Protein AF-0000000076553358 (afdb_homodimer)

Sequence (138 aa):
MPQSPHERAAEFHNKAAHAHQAAAASHNKGDHLTAHELSKQAHEHSAKALEHSNEAASHFKAGKDLGHPMPQSPHERAAEFHNKAAHAHQAAAASHNKGDHLTAHELSKQAHEHSAKALEHSNEAASHFKAGKDLGHP

pLDDT: mean 88.7, std 14.05, range [40.38, 98.5]

Nearest PDB structures (foldseek):
  8qhw-assembly1_E  TM=8.633E-01  e=3.970E+00  Synechocystis sp. PCC 6803
  8qhw-assembly1_E  TM=8.673E-01  e=3.970E+00  Synechocystis sp. PCC 6803

Organism: NCBI:txid570835

Radius of gyration: 17.6 Å; Cα contacts (8 Å, |Δi|>4): 199; chains: 2; bounding box: 23×67×35 Å

Foldseek 3Di:
DPQQLVRVLVVLVVVLVVLQVVLVVCVVVVVVVVSVVSVVVSVVSVVVSVVSVVVNVVVVVVVVVVPPD/DPQQLVRVLVVLVVVLVVLQVVLVVCVVVVVVVVSVVSVVVSVVSVVVSVVSVVVNVVVVVVVVVVPPD

Solvent-accessible surface area (backbone atoms only — not comparable to full-atom values): 6308 Å² total; per-residue (Å²): 126,82,68,49,52,36,50,47,18,20,51,34,16,45,52,16,19,50,31,19,45,52,16,20,52,27,25,70,71,64,37,49,67,60,16,41,54,33,32,53,50,18,38,52,34,30,53,51,17,37,52,34,31,51,50,27,42,50,51,50,53,51,44,58,62,64,58,61,125,125,80,68,48,50,38,52,47,18,20,51,31,17,47,52,16,18,50,32,20,46,51,18,19,51,27,24,69,71,65,38,46,67,61,15,41,54,31,32,53,50,17,38,52,33,29,52,50,16,38,52,33,30,52,49,29,41,50,52,50,54,50,45,58,63,66,58,61,124

Structure (mmCIF, N/CA/C/O backbone):
data_AF-0000000076553358-model_v1
#
loop_
_entity.id
_entity.type
_entity.pdbx_description
1 polymer 'Small metal-binding protein'
#
loop_
_atom_site.group_PDB
_atom_site.id
_atom_site.type_symbol
_atom_site.label_atom_id
_atom_site.label_alt_id
_atom_site.label_comp_id
_atom_site.label_asym_id
_atom_site.label_entity_id
_atom_site.label_seq_id
_atom_site.pdbx_PDB_ins_code
_atom_site.Cartn_x
_atom_site.Cartn_y
_atom_site.Cartn_z
_atom_site.occupancy
_atom_site.B_iso_or_equiv
_atom_site.auth_seq_id
_atom_site.auth_comp_id
_atom_site.auth_asym_id
_atom_site.auth_atom_id
_atom_site.pdbx_PDB_model_num
ATOM 1 N N . MET A 1 1 ? -12.484 -19.938 -14 1 44.81 1 MET A N 1
ATOM 2 C CA . MET A 1 1 ? -11.32 -20.594 -13.406 1 44.81 1 MET A CA 1
ATOM 3 C C . MET A 1 1 ? -10.789 -19.781 -12.227 1 44.81 1 MET A C 1
ATOM 5 O O . MET A 1 1 ? -10.719 -18.562 -12.289 1 44.81 1 MET A O 1
ATOM 9 N N . PRO A 1 2 ? -10.719 -20.453 -11.109 1 53.09 2 PRO A N 1
ATOM 10 C CA . PRO A 1 2 ? -10.344 -19.688 -9.914 1 53.09 2 PRO A CA 1
ATOM 11 C C . PRO A 1 2 ? -9.094 -18.828 -10.133 1 53.09 2 PRO A C 1
ATOM 13 O O . PRO A 1 2 ? -8.242 -19.172 -10.945 1 53.09 2 PRO A O 1
ATOM 16 N N . GLN A 1 3 ? -9.086 -17.672 -9.875 1 71 3 GLN A N 1
ATOM 17 C CA . GLN A 1 3 ? -7.93 -16.797 -10.031 1 71 3 GLN A CA 1
ATOM 18 C C . GLN A 1 3 ? -6.664 -17.438 -9.477 1 71 3 GLN A C 1
ATOM 20 O O . GLN A 1 3 ? -6.684 -18.016 -8.383 1 71 3 GLN A O 1
ATOM 25 N N . SER A 1 4 ? -5.746 -17.734 -10.273 1 84.25 4 SER A N 1
ATOM 26 C CA . SER A 1 4 ? -4.465 -18.219 -9.773 1 84.25 4 SER A CA 1
ATOM 27 C C . SER A 1 4 ? -3.996 -17.406 -8.57 1 84.25 4 SER A C 1
ATOM 29 O O . SER A 1 4 ? -4.41 -16.25 -8.398 1 84.25 4 SER A O 1
ATOM 31 N N . PRO A 1 5 ? -3.328 -18.078 -7.648 1 85.62 5 PRO A N 1
ATOM 32 C CA . PRO A 1 5 ? -2.785 -17.328 -6.516 1 85.62 5 PRO A CA 1
ATOM 33 C C . PRO A 1 5 ? -2.061 -16.047 -6.949 1 85.62 5 PRO A C 1
ATOM 35 O O . PRO A 1 5 ? -2.139 -15.023 -6.266 1 85.62 5 PRO A O 1
ATOM 38 N N . HIS A 1 6 ? -1.502 -16.078 -8.133 1 87.5 6 HIS A N 1
ATOM 39 C CA . HIS A 1 6 ? -0.804 -14.906 -8.656 1 87.5 6 HIS A CA 1
ATOM 40 C C . HIS A 1 6 ? -1.787 -13.812 -9.055 1 87.5 6 HIS A C 1
ATOM 42 O O . HIS A 1 6 ? -1.548 -12.633 -8.797 1 87.5 6 HIS A O 1
ATOM 48 N N . GLU A 1 7 ? -2.811 -14.281 -9.578 1 92 7 GLU A N 1
ATOM 49 C CA . GLU A 1 7 ? -3.814 -13.312 -10.016 1 92 7 GLU A CA 1
ATOM 50 C C . GLU A 1 7 ? -4.496 -12.648 -8.82 1 92 7 GLU A C 1
ATOM 52 O O . GLU A 1 7 ? -4.812 -11.461 -8.859 1 92 7 GLU A O 1
ATOM 57 N N . ARG A 1 8 ? -4.629 -13.422 -7.848 1 92.94 8 ARG A N 1
ATOM 58 C CA . ARG A 1 8 ? -5.234 -12.875 -6.637 1 92.94 8 ARG A CA 1
ATOM 59 C C . ARG A 1 8 ? -4.309 -11.867 -5.969 1 92.94 8 ARG A C 1
ATOM 61 O O . ARG A 1 8 ? -4.758 -10.805 -5.527 1 92.94 8 ARG A O 1
ATOM 68 N N . ALA A 1 9 ? -3.078 -12.242 -5.875 1 94.31 9 ALA A N 1
ATOM 69 C CA . ALA A 1 9 ? -2.1 -11.312 -5.316 1 94.31 9 ALA A CA 1
ATOM 70 C C . ALA A 1 9 ? -2.082 -10 -6.102 1 94.31 9 ALA A C 1
ATOM 72 O O . ALA A 1 9 ? -2.111 -8.914 -5.512 1 94.31 9 ALA A O 1
ATOM 73 N N . ALA A 1 10 ? -2.119 -10.086 -7.422 1 95.62 10 ALA A N 1
ATOM 74 C CA . ALA A 1 10 ? -2.1 -8.898 -8.273 1 95.62 10 ALA A CA 1
ATOM 75 C C . ALA A 1 10 ? -3.33 -8.031 -8.039 1 95.62 10 ALA A C 1
ATOM 77 O O . ALA A 1 10 ? -3.229 -6.801 -7.977 1 95.62 10 ALA A O 1
ATOM 78 N N . GLU A 1 11 ? -4.461 -8.664 -7.898 1 95.75 11 GLU A N 1
ATOM 79 C CA . GLU A 1 11 ? -5.699 -7.93 -7.656 1 95.75 11 GLU A CA 1
ATOM 80 C C . GLU A 1 11 ? -5.629 -7.145 -6.348 1 95.75 11 GLU A C 1
ATOM 82 O O . GLU A 1 11 ? -6.016 -5.977 -6.297 1 95.75 11 GLU A O 1
ATOM 87 N N . PHE A 1 12 ? -5.18 -7.789 -5.289 1 97 12 PHE A N 1
ATOM 88 C CA . PHE A 1 12 ? -5.098 -7.121 -3.996 1 97 12 PHE A CA 1
ATOM 89 C C . PHE A 1 12 ? -4.059 -6.008 -4.027 1 97 12 PHE A C 1
ATOM 91 O O . PHE A 1 12 ? -4.227 -4.977 -3.377 1 97 12 PHE A O 1
ATOM 98 N N . HIS A 1 13 ? -3.016 -6.195 -4.746 1 97.81 13 HIS A N 1
ATOM 99 C CA . HIS A 1 13 ? -2.043 -5.121 -4.906 1 97.81 13 HIS A CA 1
ATOM 100 C C . HIS A 1 13 ? -2.652 -3.928 -5.633 1 97.81 13 HIS A C 1
ATOM 102 O O . HIS A 1 13 ? -2.387 -2.777 -5.277 1 97.81 13 HIS A O 1
ATOM 108 N N . ASN A 1 14 ? -3.422 -4.215 -6.641 1 97.88 14 ASN A N 1
ATOM 109 C CA . ASN A 1 14 ? -4.082 -3.127 -7.355 1 97.88 14 ASN A CA 1
ATOM 110 C C . ASN A 1 14 ? -5.055 -2.375 -6.449 1 97.88 14 ASN A C 1
ATOM 112 O O . ASN A 1 14 ? -5.148 -1.147 -6.516 1 97.88 14 ASN A O 1
ATOM 116 N N . LYS A 1 15 ? -5.77 -3.096 -5.625 1 97.81 15 LYS A N 1
ATOM 117 C CA . LYS A 1 15 ? -6.66 -2.459 -4.66 1 97.81 15 LYS A CA 1
ATOM 118 C C . LYS A 1 15 ? -5.879 -1.597 -3.674 1 97.81 15 LYS A C 1
ATOM 120 O O . LYS A 1 15 ? -6.293 -0.484 -3.348 1 97.81 15 LYS A O 1
ATOM 125 N N . ALA A 1 16 ? -4.812 -2.213 -3.203 1 98.38 16 ALA A N 1
ATOM 126 C CA . ALA A 1 16 ? -3.967 -1.453 -2.287 1 98.38 16 ALA A CA 1
ATOM 127 C C . ALA A 1 16 ? -3.436 -0.187 -2.955 1 98.38 16 ALA A C 1
ATOM 129 O O . ALA A 1 16 ? -3.443 0.89 -2.352 1 98.38 16 ALA A O 1
ATOM 130 N N . ALA A 1 17 ? -2.998 -0.303 -4.16 1 98.44 17 ALA A N 1
ATOM 131 C CA . ALA A 1 17 ? -2.486 0.853 -4.891 1 98.44 17 ALA A CA 1
ATOM 132 C C . ALA A 1 17 ? -3.553 1.936 -5.023 1 98.44 17 ALA A C 1
ATOM 134 O O . ALA A 1 17 ? -3.279 3.117 -4.793 1 98.44 17 ALA A O 1
ATOM 135 N N . HIS A 1 18 ? -4.77 1.539 -5.324 1 98.31 18 HIS A N 1
ATOM 136 C CA . HIS A 1 18 ? -5.863 2.49 -5.465 1 98.31 18 HIS A CA 1
ATOM 137 C C . HIS A 1 18 ? -6.172 3.176 -4.137 1 98.31 18 HIS A C 1
ATOM 139 O O . HIS A 1 18 ? -6.406 4.387 -4.094 1 98.31 18 HIS A O 1
ATOM 145 N N . ALA A 1 19 ? -6.195 2.396 -3.109 1 98.19 19 ALA A N 1
ATOM 146 C CA . ALA A 1 19 ? -6.465 2.961 -1.79 1 98.19 19 ALA A CA 1
ATOM 147 C C . ALA A 1 19 ? -5.398 3.98 -1.399 1 98.19 19 ALA A C 1
ATOM 149 O O . ALA A 1 19 ? -5.711 5.027 -0.827 1 98.19 19 ALA A O 1
ATOM 150 N N . HIS A 1 20 ? -4.141 3.666 -1.702 1 98.44 20 HIS A N 1
ATOM 151 C CA . HIS A 1 20 ? -3.057 4.594 -1.406 1 98.44 20 HIS A CA 1
ATOM 152 C C . HIS A 1 20 ? -3.178 5.867 -2.236 1 98.44 20 HIS A C 1
ATOM 154 O O . HIS A 1 20 ? -2.896 6.965 -1.747 1 98.44 20 HIS A O 1
ATOM 160 N N . GLN A 1 21 ? -3.6 5.73 -3.455 1 98.25 21 GLN A N 1
ATOM 161 C CA . GLN A 1 21 ? -3.791 6.902 -4.305 1 98.25 21 GLN A CA 1
ATOM 162 C C . GLN A 1 21 ? -4.906 7.797 -3.768 1 98.25 21 GLN A C 1
ATOM 164 O O . GLN A 1 21 ? -4.789 9.023 -3.783 1 98.25 21 GLN A O 1
ATOM 169 N N . ALA A 1 22 ? -5.934 7.176 -3.309 1 97.94 22 ALA A N 1
ATOM 170 C CA . ALA A 1 22 ? -7.035 7.938 -2.727 1 97.94 22 ALA A CA 1
ATOM 171 C C . ALA A 1 22 ? -6.586 8.672 -1.465 1 97.94 22 ALA A C 1
ATOM 173 O O . ALA A 1 22 ? -6.941 9.836 -1.257 1 97.94 22 ALA A O 1
ATOM 174 N N . ALA A 1 23 ? -5.816 7.945 -0.68 1 97.62 23 ALA A N 1
ATOM 175 C CA . ALA A 1 23 ? -5.301 8.57 0.536 1 97.62 23 ALA A CA 1
ATOM 176 C C . ALA A 1 23 ? -4.402 9.758 0.204 1 97.62 23 ALA A C 1
ATOM 178 O O . ALA A 1 23 ? -4.535 10.828 0.802 1 97.62 23 ALA A O 1
ATOM 179 N N . ALA A 1 24 ? -3.541 9.555 -0.793 1 96.62 24 ALA A N 1
ATOM 180 C CA . ALA A 1 24 ? -2.645 10.633 -1.21 1 96.62 24 ALA A CA 1
ATOM 181 C C . ALA A 1 24 ? -3.434 11.852 -1.686 1 96.62 24 ALA A C 1
ATOM 183 O O . ALA A 1 24 ? -3.123 12.984 -1.314 1 96.62 24 ALA A O 1
ATOM 184 N N . ALA A 1 25 ? -4.441 11.602 -2.455 1 96.44 25 ALA A N 1
ATOM 185 C CA . ALA A 1 25 ? -5.266 12.688 -2.977 1 96.44 25 ALA A CA 1
ATOM 186 C C . ALA A 1 25 ? -5.934 13.461 -1.846 1 96.44 25 ALA A C 1
ATOM 188 O O . ALA A 1 25 ? -5.996 14.695 -1.878 1 96.44 25 ALA A O 1
ATOM 189 N N . SER A 1 26 ? -6.426 12.719 -0.904 1 96.38 26 SER A N 1
ATOM 190 C CA . SER A 1 26 ? -7.074 13.359 0.235 1 96.38 26 SER A CA 1
ATOM 191 C C . SER A 1 26 ? -6.086 14.195 1.038 1 96.38 26 SER A C 1
ATOM 193 O O . SER A 1 26 ? -6.418 15.281 1.502 1 96.38 26 SER A O 1
ATOM 195 N N . HIS A 1 27 ? -4.867 13.68 1.204 1 94.12 27 HIS A N 1
ATOM 196 C CA . HIS A 1 27 ? -3.832 14.445 1.888 1 94.12 27 HIS A CA 1
ATOM 197 C C . HIS A 1 27 ? -3.518 15.734 1.14 1 94.12 27 HIS A C 1
ATOM 199 O O . HIS A 1 27 ? -3.393 16.797 1.753 1 94.12 27 HIS A O 1
ATOM 205 N N . ASN A 1 28 ? -3.457 15.609 -0.123 1 93 28 ASN A N 1
ATOM 206 C CA . ASN A 1 28 ? -3.131 16.766 -0.95 1 93 28 ASN A CA 1
ATOM 207 C C . ASN A 1 28 ? -4.234 17.812 -0.896 1 93 28 ASN A C 1
ATOM 209 O O . ASN A 1 28 ? -3.973 19 -1.092 1 93 28 ASN A O 1
ATOM 213 N N . LYS A 1 29 ? -5.484 17.391 -0.67 1 91.56 29 LYS A N 1
ATOM 214 C CA . LYS A 1 29 ? -6.617 18.312 -0.613 1 91.56 29 LYS A CA 1
ATOM 215 C C . LYS A 1 29 ? -6.777 18.906 0.786 1 91.56 29 LYS A C 1
ATOM 217 O O . LYS A 1 29 ? -7.625 19.766 1.008 1 91.56 29 LYS A O 1
ATOM 222 N N . GLY A 1 30 ? -5.973 18.344 1.704 1 87.38 30 GLY A N 1
ATOM 223 C CA . GLY A 1 30 ? -6.027 18.844 3.07 1 87.38 30 GLY A CA 1
ATOM 224 C C . GLY A 1 30 ? -7.184 18.266 3.867 1 87.38 30 GLY A C 1
ATOM 225 O O . GLY A 1 30 ? -7.562 18.828 4.902 1 87.38 30 GLY A O 1
ATOM 226 N N . ASP A 1 31 ? -7.801 17.203 3.33 1 89.56 31 ASP A N 1
ATOM 227 C CA . ASP A 1 31 ? -8.859 16.5 4.051 1 89.56 31 ASP A CA 1
ATOM 228 C C . ASP A 1 31 ? -8.273 15.453 4.992 1 89.56 31 ASP A C 1
ATOM 230 O O . ASP A 1 31 ? -8.297 14.258 4.691 1 89.56 31 ASP A O 1
ATOM 234 N N . HIS A 1 32 ? -7.902 15.906 6.129 1 83.38 32 HIS A N 1
ATOM 235 C CA . HIS A 1 32 ? -7.039 15.133 7.012 1 83.38 32 HIS A CA 1
ATOM 236 C C . HIS A 1 32 ? -7.781 13.938 7.598 1 83.38 32 HIS A C 1
ATOM 238 O O . HIS A 1 32 ? -7.227 12.836 7.688 1 83.38 32 HIS A O 1
ATOM 244 N N . LEU A 1 33 ? -9 14.164 7.887 1 88.88 33 LEU A N 1
ATOM 245 C CA . LEU A 1 33 ? -9.742 13.086 8.516 1 88.88 33 LEU A CA 1
ATOM 246 C C . LEU A 1 33 ? -10 11.953 7.527 1 88.88 33 LEU A C 1
ATOM 248 O O . LEU A 1 33 ? -9.781 10.781 7.848 1 88.88 33 LEU A O 1
ATOM 252 N N . THR A 1 34 ? -10.414 12.375 6.441 1 94.44 34 THR A N 1
ATOM 253 C CA . THR A 1 34 ? -10.633 11.383 5.395 1 94.44 34 THR A CA 1
ATOM 254 C C . THR A 1 34 ? -9.32 10.711 5.008 1 94.44 34 THR A C 1
ATOM 256 O O . THR A 1 34 ? -9.273 9.492 4.812 1 94.44 34 THR A O 1
ATOM 259 N N . ALA A 1 35 ? -8.242 11.484 4.898 1 95.56 35 ALA A N 1
ATOM 260 C CA . ALA A 1 35 ? -6.93 10.945 4.543 1 95.56 35 ALA A CA 1
ATOM 261 C C . ALA A 1 35 ? -6.473 9.891 5.547 1 95.56 35 ALA A C 1
ATOM 263 O O . ALA A 1 35 ? -5.945 8.844 5.164 1 95.56 35 ALA A O 1
ATOM 264 N N . HIS A 1 36 ? -6.734 10.156 6.797 1 94.19 36 HIS A N 1
ATOM 265 C CA . HIS A 1 36 ? -6.332 9.234 7.852 1 94.19 36 HIS A CA 1
ATOM 266 C C . HIS A 1 36 ? -7.098 7.918 7.75 1 94.19 36 HIS A C 1
ATOM 268 O O . HIS A 1 36 ? -6.504 6.844 7.852 1 94.19 36 HIS A O 1
ATOM 274 N N . GLU A 1 37 ? -8.352 8.055 7.551 1 96.38 37 GLU A N 1
ATOM 275 C CA . GLU A 1 37 ? -9.172 6.852 7.426 1 96.38 37 GLU A CA 1
ATOM 276 C C . GLU A 1 37 ? -8.766 6.035 6.203 1 96.38 37 GLU A C 1
ATOM 278 O O . GLU A 1 37 ? -8.648 4.809 6.281 1 96.38 37 GLU A O 1
ATOM 283 N N . LEU A 1 38 ? -8.562 6.684 5.133 1 97.5 38 LEU A N 1
ATOM 284 C CA . LEU A 1 38 ? -8.156 6.008 3.902 1 97.5 38 LEU A CA 1
ATOM 285 C C . LEU A 1 38 ? -6.77 5.398 4.055 1 97.5 38 LEU A C 1
ATOM 287 O O . LEU A 1 38 ? -6.484 4.344 3.48 1 97.5 38 LEU A O 1
ATOM 291 N N . SER A 1 39 ? -5.906 6.012 4.801 1 97.94 39 SER A N 1
ATOM 292 C CA . SER A 1 39 ? -4.574 5.469 5.047 1 97.94 39 SER A CA 1
ATOM 293 C C . SER A 1 39 ? -4.645 4.145 5.793 1 97.94 39 SER A C 1
ATOM 295 O O . SER A 1 39 ? -3.895 3.213 5.488 1 97.94 39 SER A O 1
ATOM 297 N N . LYS A 1 40 ? -5.555 4.066 6.727 1 97.62 40 LYS A N 1
ATOM 298 C CA . LYS A 1 40 ? -5.742 2.826 7.473 1 97.62 40 LYS A CA 1
ATOM 299 C C . LYS A 1 40 ? -6.25 1.711 6.562 1 97.62 40 LYS A C 1
ATOM 301 O O 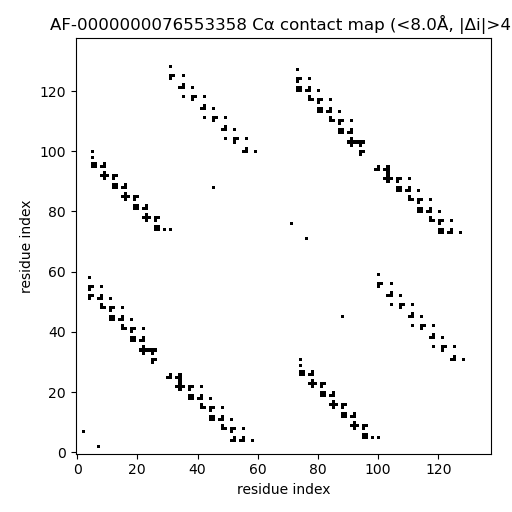. LYS A 1 40 ? -5.77 0.578 6.633 1 97.62 40 LYS A O 1
ATOM 306 N N . GLN A 1 41 ? -7.137 2.092 5.754 1 97.75 41 GLN A N 1
ATOM 307 C CA . GLN A 1 41 ? -7.668 1.121 4.801 1 97.75 41 GLN A CA 1
ATOM 308 C C . GLN A 1 41 ? -6.586 0.649 3.836 1 97.75 41 GLN A C 1
ATOM 310 O O . GLN A 1 41 ? -6.496 -0.542 3.527 1 97.75 41 GLN A O 1
ATOM 315 N N . ALA A 1 42 ? -5.785 1.598 3.355 1 98.5 42 ALA A N 1
ATOM 316 C CA . ALA A 1 42 ? -4.715 1.273 2.42 1 98.5 42 ALA A CA 1
ATOM 317 C C . ALA A 1 42 ? -3.717 0.302 3.043 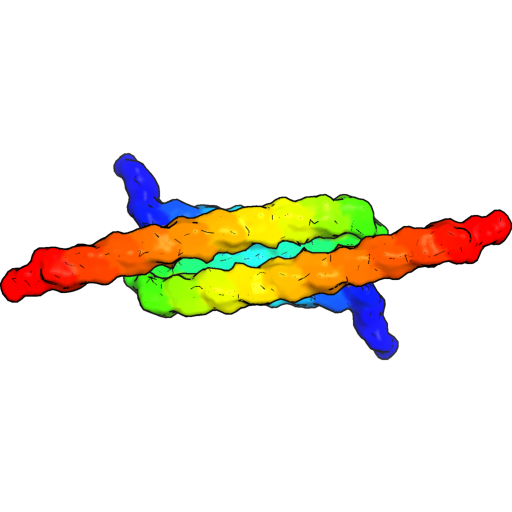1 98.5 42 ALA A C 1
ATOM 319 O O . ALA A 1 42 ? -3.25 -0.63 2.383 1 98.5 42 ALA A O 1
ATOM 320 N N . HIS A 1 43 ? -3.43 0.525 4.277 1 97.88 43 HIS A N 1
ATOM 321 C CA . HIS A 1 43 ? -2.498 -0.352 4.977 1 97.88 43 HIS A CA 1
ATOM 322 C C . HIS A 1 43 ? -3.078 -1.752 5.145 1 97.88 43 HIS A C 1
ATOM 324 O O . HIS A 1 43 ? -2.357 -2.746 5.023 1 97.88 43 HIS A O 1
ATOM 330 N N . GLU A 1 44 ? -4.328 -1.835 5.4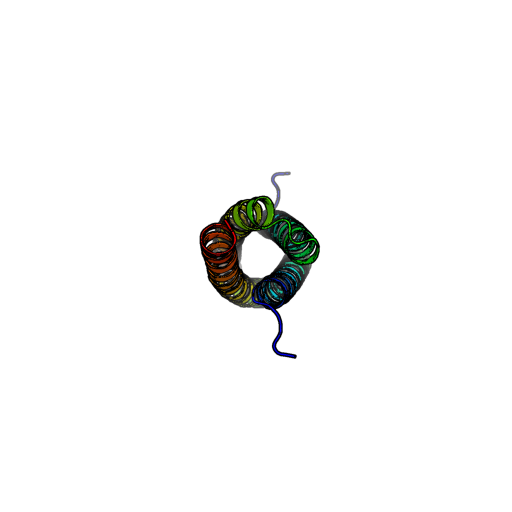3 1 97.69 44 GLU A N 1
ATOM 331 C CA . GLU A 1 44 ? -4.992 -3.131 5.551 1 97.69 44 GLU A CA 1
ATOM 332 C C . GLU A 1 44 ? -4.957 -3.893 4.23 1 97.69 44 GLU A C 1
ATOM 334 O O . GLU A 1 44 ? -4.66 -5.09 4.203 1 97.69 44 GLU A O 1
ATOM 339 N N . HIS A 1 45 ? -5.305 -3.16 3.217 1 97.5 45 HIS A N 1
ATOM 340 C CA . HIS A 1 45 ? -5.242 -3.787 1.9 1 97.5 45 HIS A CA 1
ATOM 341 C C . HIS A 1 45 ? -3.824 -4.238 1.571 1 97.5 45 HIS A C 1
ATOM 343 O O . HIS A 1 45 ? -3.629 -5.281 0.947 1 97.5 45 HIS A O 1
ATOM 349 N N . SER A 1 46 ? -2.857 -3.414 1.92 1 98.12 46 SER A N 1
ATOM 350 C CA . SER A 1 46 ? -1.458 -3.766 1.71 1 98.12 46 SER A CA 1
ATOM 351 C C . SER A 1 46 ? -1.101 -5.062 2.428 1 98.12 46 SER A C 1
ATOM 353 O O . SER A 1 46 ? -0.402 -5.914 1.874 1 98.12 46 SER A O 1
ATOM 355 N N . ALA A 1 47 ? -1.543 -5.18 3.662 1 97.75 47 ALA A N 1
ATOM 356 C CA . ALA A 1 47 ? -1.28 -6.391 4.438 1 97.75 47 ALA A CA 1
ATOM 357 C C . ALA A 1 47 ? -1.891 -7.617 3.764 1 97.75 47 ALA A C 1
ATOM 359 O O . ALA A 1 47 ? -1.268 -8.68 3.715 1 97.75 47 ALA A O 1
ATOM 360 N N . LYS A 1 48 ? -3.016 -7.43 3.283 1 97.06 48 LYS A N 1
ATOM 361 C CA . LYS A 1 48 ? -3.672 -8.531 2.586 1 97.06 48 LYS A CA 1
ATOM 362 C C . LYS A 1 48 ? -2.934 -8.883 1.298 1 97.06 48 LYS A C 1
ATOM 364 O O . LYS A 1 48 ? -2.803 -10.062 0.954 1 97.06 48 LYS A O 1
ATOM 369 N N . ALA A 1 49 ? -2.5 -7.855 0.599 1 97.25 49 ALA A N 1
ATOM 370 C CA . ALA A 1 49 ? -1.731 -8.086 -0.62 1 97.25 49 ALA A CA 1
ATOM 371 C C . ALA A 1 49 ? -0.475 -8.906 -0.328 1 97.25 49 ALA A C 1
ATOM 373 O O . ALA A 1 49 ? -0.133 -9.82 -1.078 1 97.25 49 ALA A O 1
ATOM 374 N N . LEU A 1 50 ? 0.172 -8.562 0.722 1 96.94 50 LEU A N 1
ATOM 375 C CA . LEU A 1 50 ? 1.38 -9.281 1.111 1 96.94 50 LEU A CA 1
ATOM 376 C C . LEU A 1 50 ? 1.061 -10.734 1.461 1 96.94 50 LEU A C 1
ATOM 378 O O . LEU A 1 50 ? 1.824 -11.641 1.123 1 96.94 50 LEU A O 1
ATOM 382 N N . GLU A 1 51 ? -0.005 -10.922 2.178 1 96.31 51 GLU A N 1
ATOM 383 C CA . GLU A 1 51 ? -0.434 -12.273 2.531 1 96.31 51 GLU A CA 1
ATOM 384 C C . GLU A 1 51 ? -0.645 -13.125 1.285 1 96.31 51 GLU A C 1
ATOM 386 O O . GLU A 1 51 ? -0.154 -14.258 1.211 1 96.31 51 GLU A O 1
ATOM 391 N N . HIS A 1 52 ? -1.333 -12.586 0.371 1 94.31 52 HIS A N 1
ATOM 392 C CA . HIS A 1 52 ? -1.61 -13.328 -0.854 1 94.31 52 HIS A CA 1
ATOM 393 C C . HIS A 1 52 ? -0.344 -13.523 -1.682 1 94.31 52 HIS A C 1
ATOM 395 O O . HIS A 1 52 ? -0.19 -14.539 -2.361 1 94.31 52 HIS A O 1
ATOM 401 N N . SER A 1 53 ? 0.524 -12.617 -1.697 1 95.5 53 SER A N 1
ATOM 402 C CA . SER A 1 53 ? 1.817 -12.758 -2.357 1 95.5 53 SER A CA 1
ATOM 403 C C . SER A 1 53 ? 2.621 -13.906 -1.757 1 95.5 53 SER A C 1
ATOM 405 O O . SER A 1 53 ? 3.271 -14.664 -2.482 1 95.5 53 SER A O 1
ATOM 407 N N . ASN A 1 54 ? 2.561 -13.93 -0.418 1 93.88 54 ASN A N 1
ATOM 408 C CA . ASN A 1 54 ? 3.225 -15.039 0.263 1 93.88 54 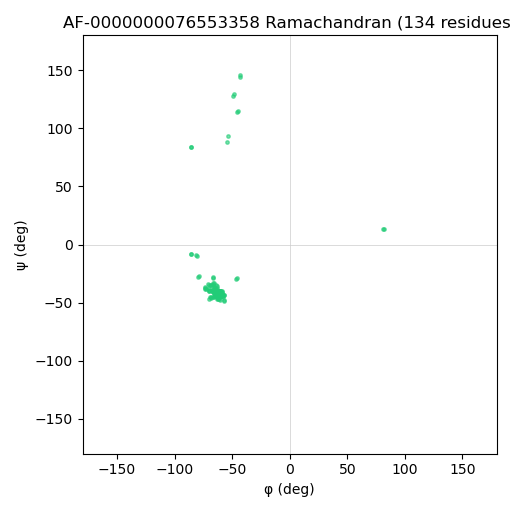ASN A CA 1
ATOM 409 C C . ASN A 1 54 ? 2.648 -16.391 -0.165 1 93.88 54 ASN A C 1
ATOM 411 O O . ASN A 1 54 ? 3.389 -17.359 -0.337 1 93.88 54 ASN A O 1
ATOM 415 N N . GLU A 1 55 ? 1.394 -16.406 -0.305 1 91.81 55 GLU A N 1
ATOM 416 C CA . GLU A 1 55 ? 0.745 -17.641 -0.759 1 91.81 55 GLU A CA 1
ATOM 417 C C . GLU A 1 55 ? 1.181 -18 -2.176 1 91.81 55 GLU A C 1
ATOM 419 O O . GLU A 1 55 ? 1.464 -19.156 -2.463 1 91.81 55 GLU A O 1
ATOM 424 N N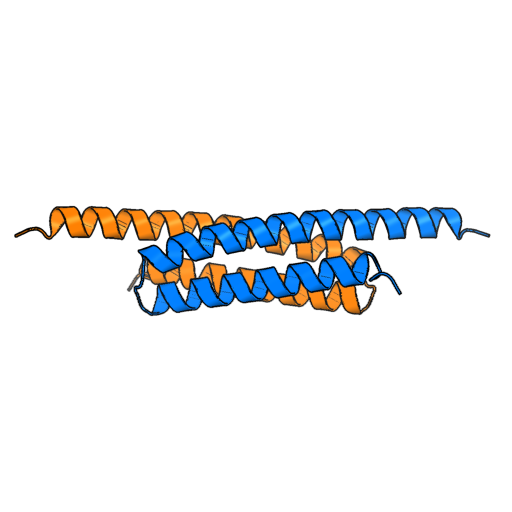 . ALA A 1 56 ? 1.249 -17.062 -2.98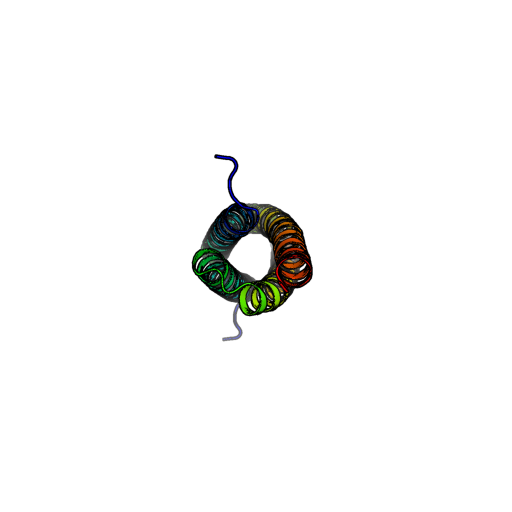2 1 90.62 56 ALA A N 1
ATOM 425 C CA . ALA A 1 56 ? 1.674 -17.281 -4.359 1 90.62 56 ALA A CA 1
ATOM 426 C C . ALA A 1 56 ? 3.111 -17.797 -4.414 1 90.62 56 ALA A C 1
ATOM 428 O O . ALA A 1 56 ? 3.428 -18.703 -5.191 1 90.62 56 ALA A O 1
ATOM 429 N N . ALA A 1 57 ? 3.924 -17.266 -3.613 1 89.31 57 ALA A N 1
ATOM 430 C CA . ALA A 1 57 ? 5.32 -17.672 -3.559 1 89.31 57 ALA A CA 1
ATOM 431 C C . ALA A 1 57 ? 5.445 -19.125 -3.072 1 89.31 57 ALA A C 1
ATOM 433 O O . ALA A 1 57 ? 6.262 -19.891 -3.586 1 89.31 57 ALA A O 1
ATOM 434 N N . SER A 1 58 ? 4.617 -19.391 -2.131 1 89.19 58 SER A N 1
ATOM 435 C CA . SER A 1 58 ? 4.645 -20.75 -1.598 1 89.19 58 SER A CA 1
ATOM 436 C C . SER A 1 58 ? 4.164 -21.75 -2.635 1 89.19 58 SER A C 1
ATOM 438 O O . SER A 1 58 ? 4.691 -22.859 -2.717 1 89.19 58 SER A O 1
ATOM 440 N N . HIS A 1 59 ? 3.195 -21.438 -3.363 1 83.06 59 HIS A N 1
ATOM 441 C CA . HIS A 1 59 ? 2.676 -22.297 -4.422 1 83.06 59 HIS A CA 1
ATOM 442 C C . HIS A 1 59 ? 3.721 -22.531 -5.508 1 83.06 59 HIS A C 1
ATOM 444 O O . HIS A 1 59 ? 3.85 -23.641 -6.027 1 83.06 59 HIS A O 1
ATOM 450 N N . PHE A 1 60 ? 4.422 -21.5 -5.848 1 83.06 60 PHE A N 1
ATOM 451 C CA . PHE A 1 60 ? 5.473 -21.609 -6.855 1 83.06 60 PHE A CA 1
ATOM 452 C C . PHE A 1 60 ? 6.59 -22.531 -6.371 1 83.06 60 PHE A C 1
ATOM 454 O O . PHE A 1 60 ? 7.074 -23.375 -7.125 1 83.06 60 PHE A O 1
ATOM 461 N N . LYS A 1 61 ? 6.988 -22.375 -5.145 1 79.94 61 LYS A N 1
ATOM 462 C CA . LYS A 1 61 ? 8.047 -23.203 -4.578 1 79.94 61 LYS A CA 1
ATOM 463 C C . LYS A 1 61 ? 7.625 -24.672 -4.523 1 79.94 61 LYS A C 1
ATOM 465 O O . LYS A 1 61 ? 8.43 -25.562 -4.801 1 79.94 61 LYS A O 1
ATOM 470 N N . ALA A 1 62 ? 6.441 -24.875 -4.227 1 77.88 62 ALA A N 1
ATOM 471 C CA . ALA A 1 62 ? 5.934 -26.25 -4.168 1 77.88 62 ALA A CA 1
ATOM 472 C C . ALA A 1 62 ? 5.859 -26.859 -5.562 1 77.88 62 ALA A C 1
ATOM 474 O O . ALA A 1 62 ? 6.129 -28.047 -5.734 1 77.88 62 ALA A O 1
ATOM 475 N N . GLY A 1 63 ? 5.434 -26.031 -6.527 1 72.12 63 GLY A N 1
ATOM 476 C CA . GLY A 1 63 ? 5.375 -26.547 -7.887 1 72.12 63 GLY A CA 1
ATOM 477 C C . GLY A 1 63 ? 6.738 -26.891 -8.453 1 72.12 63 GLY A C 1
ATOM 478 O O . GLY A 1 63 ? 6.891 -27.875 -9.164 1 72.12 63 GLY A O 1
ATOM 479 N N . LYS A 1 64 ? 7.758 -26 -8.133 1 69.62 64 LYS A N 1
ATOM 480 C CA . LYS A 1 64 ? 9.117 -26.266 -8.578 1 69.62 64 LYS A CA 1
ATOM 481 C C . LYS A 1 64 ? 9.656 -27.547 -7.953 1 69.62 64 LYS A C 1
ATOM 483 O O . LYS A 1 64 ? 10.375 -28.312 -8.609 1 69.62 64 LYS A O 1
ATOM 488 N N . ASP A 1 65 ? 9.18 -27.609 -6.789 1 67.31 65 ASP A N 1
ATOM 489 C CA . ASP A 1 65 ? 9.625 -28.828 -6.109 1 67.31 65 ASP A CA 1
ATOM 490 C C . ASP A 1 65 ? 8.914 -30.062 -6.672 1 67.31 65 ASP A C 1
ATOM 492 O O . ASP A 1 65 ? 9.484 -31.156 -6.695 1 67.31 65 ASP A O 1
ATOM 496 N N . LEU A 1 66 ? 7.695 -29.891 -6.992 1 62.31 66 LEU A N 1
ATOM 497 C CA . LEU A 1 66 ? 6.941 -31.016 -7.539 1 62.31 66 LEU A CA 1
ATOM 498 C C . LEU A 1 66 ? 7.266 -31.219 -9.016 1 62.31 66 LEU A C 1
ATOM 500 O O . LEU A 1 66 ? 6.98 -32.281 -9.578 1 62.31 66 LEU A O 1
ATOM 504 N N . GLY A 1 67 ? 7.621 -30.234 -9.703 1 48.72 67 GLY A N 1
ATOM 505 C CA . GLY A 1 67 ? 7.906 -30.359 -11.117 1 48.72 67 GLY A CA 1
ATOM 506 C C . GLY A 1 67 ? 9.297 -30.906 -11.406 1 48.72 67 GLY A C 1
ATOM 507 O O 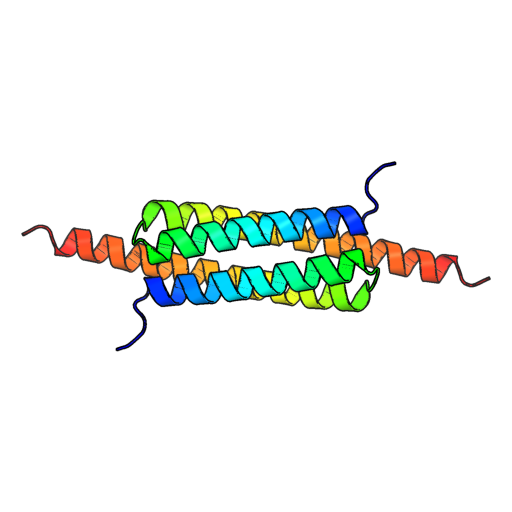. GLY A 1 67 ? 9.805 -30.766 -12.516 1 48.72 67 GLY A O 1
ATOM 508 N N . HIS A 1 68 ? 10.258 -31.062 -10.477 1 50.34 68 HIS A N 1
ATOM 509 C CA . HIS A 1 68 ? 11.375 -31.891 -10.93 1 50.34 68 HIS A CA 1
ATOM 510 C C . HIS A 1 68 ? 10.898 -33.25 -11.438 1 50.34 68 HIS A C 1
ATOM 512 O O . HIS A 1 68 ? 10.32 -34.031 -10.68 1 50.34 68 HIS A O 1
ATOM 518 N N . PRO A 1 69 ? 10.523 -33.438 -12.789 1 40.38 69 PRO A N 1
ATOM 519 C CA . PRO A 1 69 ? 10.586 -34.844 -13.188 1 40.38 69 PRO A CA 1
ATOM 520 C C . PRO A 1 69 ? 11.961 -35.469 -12.953 1 40.38 69 PRO A C 1
ATOM 522 O O . PRO A 1 69 ? 12.961 -34.75 -12.898 1 40.38 69 PRO A O 1
ATOM 525 N N . MET B 1 1 ? 10.594 25.062 1.698 1 45.94 1 MET B N 1
ATOM 526 C CA . MET B 1 1 ? 9.805 24.875 2.91 1 45.94 1 MET B CA 1
ATOM 527 C C . MET B 1 1 ? 9.562 23.391 3.164 1 45.94 1 MET B C 1
ATOM 529 O O . MET B 1 1 ? 9.344 22.609 2.227 1 45.94 1 MET B O 1
ATOM 533 N N . PRO B 1 2 ? 9.945 23 4.375 1 53.31 2 PRO B N 1
ATOM 534 C CA . PRO B 1 2 ? 9.828 21.562 4.617 1 53.31 2 PRO B CA 1
ATOM 535 C C . PRO B 1 2 ? 8.469 21 4.215 1 53.31 2 PRO B C 1
ATOM 537 O O . PRO B 1 2 ? 7.473 21.734 4.211 1 53.31 2 PRO B O 1
ATOM 540 N N . GLN B 1 3 ? 8.375 20.047 3.533 1 70.56 3 GLN B N 1
ATOM 541 C CA . GLN B 1 3 ? 7.113 19.438 3.127 1 70.56 3 GLN B CA 1
ATOM 542 C C . GLN B 1 3 ? 6.152 19.328 4.309 1 70.56 3 GLN B C 1
ATOM 544 O O . GLN B 1 3 ? 6.551 18.938 5.406 1 70.56 3 GLN B O 1
ATOM 549 N N . SER B 1 4 ? 5.094 20 4.277 1 84.38 4 SER B N 1
ATOM 550 C CA . SER B 1 4 ? 4.078 19.812 5.309 1 84.38 4 SER B CA 1
ATOM 551 C C . SER B 1 4 ? 3.861 18.328 5.613 1 84.38 4 SER B C 1
ATOM 553 O O . SER B 1 4 ? 4.141 17.469 4.773 1 84.38 4 SER B O 1
ATOM 555 N N . PRO B 1 5 ? 3.598 18.031 6.879 1 85.25 5 PRO B N 1
ATOM 556 C CA . PRO B 1 5 ? 3.307 16.641 7.203 1 85.25 5 PRO B CA 1
ATOM 557 C C . PRO B 1 5 ? 2.32 15.992 6.23 1 85.25 5 PRO B C 1
ATOM 559 O O . PRO B 1 5 ? 2.449 14.812 5.906 1 85.25 5 PRO B O 1
ATOM 562 N N . HIS B 1 6 ? 1.471 16.812 5.668 1 86.81 6 HIS B N 1
ATOM 563 C CA . HIS B 1 6 ? 0.492 16.312 4.711 1 86.81 6 HIS B CA 1
ATOM 564 C C . HIS B 1 6 ? 1.15 15.969 3.381 1 86.81 6 HIS B C 1
ATOM 566 O O . HIS B 1 6 ? 0.822 14.945 2.771 1 86.81 6 HIS B O 1
ATOM 572 N N . GLU B 1 7 ? 2.043 16.766 3.074 1 91.88 7 GLU B N 1
ATOM 573 C CA . GLU B 1 7 ? 2.732 16.531 1.81 1 91.88 7 GLU B CA 1
ATOM 574 C C . GLU B 1 7 ? 3.633 15.297 1.895 1 91.88 7 GLU B C 1
ATOM 576 O O . GLU B 1 7 ? 3.762 14.547 0.925 1 91.88 7 GLU B O 1
ATOM 581 N N . ARG B 1 8 ? 4.137 15.156 3.018 1 92.5 8 ARG B N 1
ATOM 582 C CA . ARG B 1 8 ? 4.988 13.992 3.227 1 92.5 8 ARG B CA 1
ATOM 583 C C . ARG B 1 8 ? 4.168 12.703 3.203 1 92.5 8 ARG B C 1
ATOM 585 O O . ARG B 1 8 ? 4.578 11.711 2.602 1 92.5 8 ARG B O 1
ATOM 592 N N . ALA B 1 9 ? 3.07 12.742 3.891 1 94.25 9 ALA B N 1
ATOM 593 C CA . ALA B 1 9 ? 2.178 11.586 3.865 1 94.25 9 ALA B CA 1
ATOM 594 C C . ALA B 1 9 ? 1.763 11.242 2.438 1 94.25 9 ALA B C 1
ATOM 596 O O . ALA B 1 9 ? 1.823 10.078 2.027 1 94.25 9 ALA B O 1
ATOM 597 N N . ALA B 1 10 ? 1.426 12.266 1.644 1 95.62 10 ALA B N 1
ATOM 598 C CA . ALA B 1 10 ? 1.008 12.055 0.259 1 95.62 10 ALA B CA 1
ATOM 599 C C . ALA B 1 10 ? 2.131 11.438 -0.566 1 95.62 10 ALA B C 1
ATOM 601 O O . ALA B 1 10 ? 1.892 10.531 -1.368 1 95.62 10 ALA B O 1
ATOM 602 N N . GLU B 1 11 ? 3.32 11.906 -0.37 1 95.69 11 GLU B N 1
ATOM 603 C CA . GLU B 1 11 ? 4.473 11.375 -1.098 1 95.69 11 GLU B CA 1
ATOM 604 C C . GLU B 1 11 ? 4.676 9.891 -0.806 1 95.69 11 GLU B C 1
ATOM 606 O O . GLU B 1 11 ? 4.898 9.102 -1.723 1 95.69 11 GLU B O 1
ATOM 611 N N . PHE B 1 12 ? 4.637 9.516 0.464 1 96.94 12 PHE B N 1
ATOM 612 C CA . PHE B 1 12 ? 4.848 8.125 0.833 1 96.94 12 PHE B CA 1
ATOM 613 C C . PHE B 1 12 ? 3.705 7.25 0.33 1 96.94 12 PHE B C 1
ATOM 615 O O . PHE B 1 12 ? 3.916 6.094 -0.041 1 96.94 12 PHE B O 1
ATOM 622 N N . HIS B 1 13 ? 2.539 7.762 0.322 1 97.75 13 HIS B N 1
ATOM 623 C CA . HIS B 1 13 ? 1.429 7.016 -0.26 1 97.75 13 HIS B CA 1
ATOM 624 C C . HIS B 1 13 ? 1.643 6.785 -1.751 1 97.75 13 HIS B C 1
ATOM 626 O O . HIS B 1 13 ? 1.345 5.703 -2.264 1 97.75 13 HIS B O 1
ATOM 632 N N . ASN B 1 14 ? 2.098 7.805 -2.426 1 97.81 14 ASN B N 1
ATOM 633 C CA . ASN B 1 14 ? 2.379 7.637 -3.848 1 97.81 14 ASN B CA 1
ATOM 634 C C . ASN B 1 14 ? 3.467 6.594 -4.086 1 97.81 14 ASN B C 1
ATOM 636 O O . ASN B 1 14 ? 3.375 5.801 -5.027 1 97.81 14 ASN B O 1
ATOM 640 N N . LYS B 1 15 ? 4.492 6.598 -3.256 1 97.81 15 LYS B N 1
ATOM 641 C CA . LYS B 1 15 ? 5.531 5.578 -3.352 1 97.81 15 LYS B CA 1
ATOM 642 C C . LYS B 1 15 ? 4.961 4.188 -3.107 1 97.81 15 LYS B C 1
ATOM 644 O O . LYS B 1 15 ? 5.305 3.236 -3.814 1 97.81 15 LYS B O 1
ATOM 649 N N . ALA B 1 16 ? 4.168 4.141 -2.051 1 98.38 16 ALA B N 1
ATOM 650 C CA . ALA B 1 16 ? 3.533 2.857 -1.759 1 98.38 16 ALA B CA 1
ATOM 651 C C . ALA B 1 16 ? 2.676 2.391 -2.932 1 98.38 16 ALA B C 1
ATOM 653 O O . ALA B 1 16 ? 2.725 1.221 -3.316 1 98.38 16 ALA B O 1
ATOM 654 N N . ALA B 1 17 ? 1.92 3.271 -3.484 1 98.44 17 ALA B N 1
ATOM 655 C CA . ALA B 1 17 ? 1.076 2.93 -4.625 1 98.44 17 ALA B CA 1
ATOM 656 C C . ALA B 1 17 ? 1.912 2.406 -5.789 1 98.44 17 ALA B C 1
ATOM 658 O O . ALA B 1 17 ? 1.569 1.39 -6.402 1 98.44 17 ALA B O 1
ATOM 659 N N . HIS B 1 18 ? 3.02 3.053 -6.059 1 98.31 18 HIS B N 1
ATOM 660 C CA . HIS B 1 18 ? 3.896 2.631 -7.145 1 98.31 18 HIS B CA 1
ATOM 661 C C . HIS B 1 18 ? 4.488 1.252 -6.867 1 98.31 18 HIS B C 1
ATOM 663 O O . HIS B 1 18 ? 4.562 0.413 -7.77 1 98.31 18 HIS B O 1
ATOM 669 N N . ALA B 1 19 ? 4.918 1.07 -5.68 1 98.19 19 ALA B N 1
ATOM 670 C CA . ALA B 1 19 ? 5.492 -0.222 -5.316 1 98.19 19 ALA B CA 1
ATOM 671 C C . ALA B 1 19 ? 4.465 -1.342 -5.473 1 98.19 19 ALA B C 1
ATOM 673 O O . ALA B 1 19 ? 4.797 -2.434 -5.941 1 98.19 19 ALA B O 1
ATOM 674 N N . HIS B 1 20 ? 3.221 -1.077 -5.059 1 98.5 20 HIS B N 1
ATOM 675 C CA . HIS B 1 20 ? 2.162 -2.07 -5.211 1 98.5 20 HIS B CA 1
ATOM 676 C C . HIS B 1 20 ? 1.873 -2.348 -6.68 1 98.5 20 HIS B C 1
ATOM 678 O O . HIS B 1 20 ? 1.614 -3.492 -7.062 1 98.5 20 HIS B O 1
ATOM 684 N N . GLN B 1 21 ? 1.929 -1.317 -7.488 1 98.25 21 GLN B N 1
ATOM 685 C CA . GLN B 1 21 ? 1.713 -1.503 -8.922 1 98.25 21 GLN B CA 1
ATOM 686 C C . GLN B 1 21 ? 2.816 -2.357 -9.539 1 98.25 21 GLN B C 1
ATOM 688 O O . GLN B 1 21 ? 2.547 -3.215 -10.375 1 98.25 21 GLN B O 1
ATOM 693 N N . ALA B 1 22 ? 4.004 -2.113 -9.117 1 98 22 ALA B N 1
ATOM 694 C CA . ALA B 1 22 ? 5.121 -2.914 -9.602 1 98 22 ALA B CA 1
ATOM 695 C C . ALA B 1 22 ? 4.98 -4.375 -9.18 1 98 22 ALA B C 1
ATOM 697 O O . ALA B 1 22 ? 5.23 -5.285 -9.969 1 98 22 ALA B O 1
ATOM 698 N N . ALA B 1 23 ? 4.582 -4.527 -7.934 1 97.62 23 ALA B N 1
ATOM 699 C CA . ALA B 1 23 ? 4.379 -5.887 -7.441 1 97.62 23 ALA B CA 1
ATOM 700 C C . ALA B 1 23 ? 3.285 -6.598 -8.234 1 97.62 23 ALA B C 1
ATOM 702 O O . ALA B 1 23 ? 3.455 -7.746 -8.648 1 97.62 23 ALA B O 1
ATOM 703 N N . ALA B 1 24 ? 2.193 -5.867 -8.477 1 96.62 24 ALA B N 1
ATOM 704 C CA . ALA B 1 24 ? 1.091 -6.438 -9.25 1 96.62 24 ALA B CA 1
ATOM 705 C C . ALA B 1 24 ? 1.551 -6.848 -10.641 1 96.62 24 ALA B C 1
ATOM 707 O O . ALA B 1 24 ? 1.227 -7.941 -11.117 1 96.62 24 ALA B O 1
ATOM 708 N N . ALA B 1 25 ? 2.299 -6 -11.266 1 96.5 25 ALA B N 1
ATOM 709 C CA . ALA B 1 25 ? 2.795 -6.281 -12.609 1 96.5 25 ALA B CA 1
ATOM 710 C C . ALA B 1 25 ? 3.668 -7.531 -12.625 1 96.5 25 ALA B C 1
ATOM 712 O O . ALA B 1 25 ? 3.566 -8.359 -13.531 1 96.5 25 ALA B O 1
ATOM 713 N N . SER B 1 26 ? 4.516 -7.613 -11.656 1 96.38 26 SER B N 1
ATOM 714 C CA . SER B 1 26 ? 5.395 -8.781 -11.562 1 96.38 26 SER B CA 1
ATOM 715 C C . SER B 1 26 ? 4.594 -10.055 -11.344 1 96.38 26 SER B C 1
ATOM 717 O O . SER B 1 26 ? 4.918 -11.102 -11.914 1 96.38 26 SER B O 1
ATOM 719 N N . HIS B 1 27 ? 3.549 -10 -10.5 1 94.06 27 HIS B N 1
ATOM 720 C CA . HIS B 1 27 ? 2.68 -11.148 -10.297 1 94.06 27 HIS B CA 1
ATOM 721 C C . HIS B 1 27 ? 2.004 -11.57 -11.602 1 94.06 27 HIS B C 1
ATOM 723 O O . HIS B 1 27 ? 1.938 -12.758 -11.914 1 94.06 27 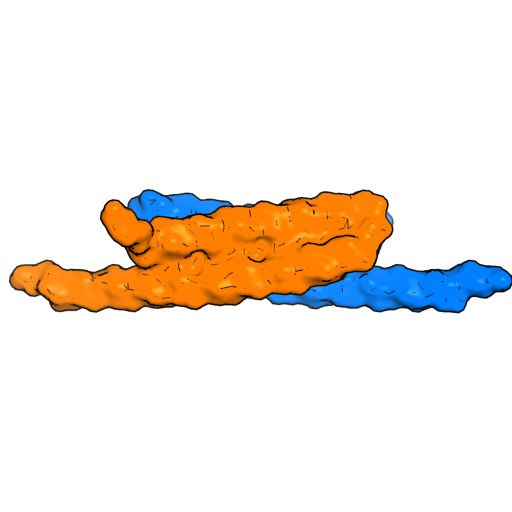HIS B O 1
ATOM 729 N N . ASN B 1 28 ? 1.583 -10.586 -12.297 1 93.25 28 ASN B N 1
ATOM 730 C CA . ASN B 1 28 ? 0.883 -10.852 -13.547 1 93.25 28 ASN B CA 1
ATOM 731 C C . ASN B 1 28 ? 1.812 -11.469 -14.594 1 93.25 28 ASN B C 1
ATOM 733 O O . ASN B 1 28 ? 1.36 -12.188 -15.484 1 93.25 28 ASN B O 1
ATOM 737 N N . LYS B 1 29 ? 3.113 -11.164 -14.516 1 91.56 29 LYS B N 1
ATOM 738 C CA . LYS B 1 29 ? 4.09 -11.695 -15.461 1 91.56 29 LYS B CA 1
ATOM 739 C C . LYS B 1 29 ? 4.594 -13.062 -15.023 1 91.56 29 LYS B C 1
ATOM 741 O O . LYS B 1 29 ? 5.363 -13.711 -15.734 1 91.56 29 LYS B O 1
ATOM 746 N N . GLY B 1 30 ? 4.195 -13.414 -13.805 1 87.25 30 GLY B N 1
ATOM 747 C CA . GLY B 1 30 ? 4.598 -14.719 -13.289 1 87.25 30 GLY B CA 1
ATOM 748 C C . GLY B 1 30 ? 5.996 -14.719 -12.703 1 87.25 30 GLY B C 1
ATOM 749 O O . GLY B 1 30 ? 6.598 -15.781 -12.523 1 87.25 30 GLY B O 1
ATOM 750 N N . ASP B 1 31 ? 6.527 -13.508 -12.492 1 89.62 31 ASP B N 1
ATOM 751 C CA . ASP B 1 31 ? 7.828 -13.383 -11.844 1 89.62 31 ASP B CA 1
ATOM 752 C C . ASP B 1 31 ? 7.684 -13.391 -10.32 1 89.62 31 ASP B C 1
ATOM 754 O O . ASP B 1 31 ? 7.758 -12.344 -9.68 1 89.62 31 ASP B O 1
ATOM 758 N N . HIS B 1 32 ? 7.625 -14.555 -9.789 1 83.31 32 HIS B N 1
ATOM 759 C CA . HIS B 1 32 ? 7.18 -14.75 -8.414 1 83.31 32 HIS B CA 1
ATOM 760 C C . HIS B 1 32 ? 8.203 -14.211 -7.418 1 83.31 32 HIS B C 1
ATOM 762 O O . HIS B 1 32 ? 7.836 -13.594 -6.418 1 83.31 32 HIS B O 1
ATOM 768 N N . LEU B 1 33 ? 9.398 -14.43 -7.754 1 89.19 33 LEU B N 1
ATOM 769 C CA . LEU B 1 33 ? 10.43 -14.008 -6.809 1 89.19 33 LEU B CA 1
ATOM 770 C C . LEU B 1 33 ? 10.5 -12.484 -6.723 1 89.19 33 LEU B C 1
ATOM 772 O O . LEU B 1 33 ? 10.531 -11.922 -5.625 1 89.19 33 LEU B O 1
ATOM 776 N N . THR B 1 34 ? 10.492 -11.961 -7.848 1 94.5 34 THR B N 1
ATOM 777 C CA . THR B 1 34 ? 10.5 -10.5 -7.879 1 94.5 34 THR B CA 1
ATOM 778 C C . THR B 1 34 ? 9.227 -9.938 -7.258 1 94.5 34 THR B C 1
ATOM 780 O O . THR B 1 34 ? 9.266 -8.961 -6.508 1 94.5 34 THR B O 1
ATOM 783 N N . ALA B 1 35 ? 8.102 -10.555 -7.531 1 95.5 35 ALA B N 1
ATOM 784 C CA . ALA B 1 35 ? 6.82 -10.109 -6.996 1 95.5 35 ALA B CA 1
ATOM 785 C C . ALA B 1 35 ? 6.816 -10.148 -5.469 1 95.5 35 ALA B C 1
ATOM 787 O O . ALA B 1 35 ? 6.328 -9.227 -4.82 1 95.5 35 ALA B O 1
ATOM 788 N N . HIS B 1 36 ? 7.395 -11.172 -4.938 1 94.38 36 HIS B N 1
ATOM 789 C CA . HIS B 1 36 ? 7.449 -11.328 -3.49 1 94.38 36 HIS B CA 1
ATOM 790 C C . HIS B 1 36 ? 8.305 -10.242 -2.85 1 94.38 36 HIS B C 1
ATOM 792 O O . HIS B 1 36 ? 7.906 -9.641 -1.846 1 94.38 36 HIS B O 1
ATOM 798 N N . GLU B 1 37 ? 9.414 -10.016 -3.463 1 96.31 37 GLU B N 1
ATOM 799 C CA . GLU B 1 37 ? 10.297 -8.977 -2.936 1 96.31 37 GLU B CA 1
ATOM 800 C C . GLU B 1 37 ? 9.648 -7.602 -3.021 1 96.31 37 GLU B C 1
ATOM 802 O O . GLU B 1 37 ? 9.711 -6.82 -2.07 1 96.31 37 GLU B O 1
ATOM 807 N N . LEU B 1 38 ? 9.055 -7.324 -4.102 1 97.5 38 LEU B N 1
ATOM 808 C CA . LEU B 1 38 ? 8.391 -6.043 -4.293 1 97.5 38 LEU B CA 1
ATOM 809 C C . LEU B 1 38 ? 7.191 -5.91 -3.359 1 97.5 38 LEU B C 1
ATOM 811 O O . LEU B 1 38 ? 6.879 -4.809 -2.896 1 97.5 38 LEU B O 1
ATOM 815 N N . SER B 1 39 ? 6.531 -6.988 -3.061 1 98 39 SER B N 1
ATOM 816 C CA . SER B 1 39 ? 5.41 -6.965 -2.129 1 98 39 SER B CA 1
ATOM 817 C C . SER B 1 39 ? 5.859 -6.559 -0.729 1 98 39 SER B C 1
ATOM 819 O O . SER B 1 39 ? 5.176 -5.793 -0.048 1 98 39 SER B O 1
ATOM 821 N N . LYS B 1 40 ? 7.016 -7.051 -0.352 1 97.69 40 LYS B N 1
ATOM 822 C CA . LYS B 1 40 ? 7.566 -6.691 0.951 1 97.69 40 LYS B CA 1
ATOM 823 C C . LYS B 1 40 ? 7.914 -5.207 1.007 1 97.69 40 LYS B C 1
ATOM 825 O O . LYS B 1 40 ? 7.621 -4.531 1.995 1 97.69 40 LYS B O 1
ATOM 830 N N . GLN B 1 41 ? 8.469 -4.773 -0.05 1 97.75 41 GLN B N 1
ATOM 831 C CA . GLN B 1 41 ? 8.812 -3.357 -0.13 1 97.75 41 GLN B CA 1
ATOM 832 C C . GLN B 1 41 ? 7.555 -2.488 -0.095 1 97.75 41 GLN B C 1
ATOM 834 O O . GLN B 1 41 ? 7.527 -1.454 0.574 1 97.75 41 GLN B O 1
ATOM 839 N N . ALA B 1 42 ? 6.531 -2.922 -0.825 1 98.5 42 ALA B N 1
ATOM 840 C CA . ALA B 1 42 ? 5.277 -2.18 -0.876 1 98.5 42 ALA B CA 1
ATOM 841 C C . ALA B 1 42 ? 4.641 -2.078 0.508 1 98.5 42 ALA B C 1
ATOM 843 O O . ALA B 1 42 ? 4.125 -1.022 0.885 1 98.5 42 ALA B O 1
ATOM 844 N N . HIS B 1 43 ? 4.723 -3.143 1.223 1 97.81 43 HIS B N 1
ATOM 845 C CA . HIS B 1 43 ? 4.156 -3.158 2.568 1 97.81 43 HIS B CA 1
ATOM 846 C C . HIS B 1 43 ? 4.93 -2.23 3.5 1 97.81 43 HIS B C 1
ATOM 848 O O . HIS B 1 43 ? 4.336 -1.555 4.344 1 97.81 43 HIS B O 1
ATOM 854 N N . GLU B 1 44 ? 6.207 -2.197 3.361 1 97.62 44 GLU B N 1
ATOM 855 C CA . GLU B 1 44 ? 7.031 -1.301 4.164 1 97.62 44 GLU B CA 1
ATOM 856 C C . GLU B 1 44 ? 6.703 0.161 3.875 1 97.62 44 GLU B C 1
ATOM 858 O O . GLU B 1 44 ? 6.562 0.966 4.797 1 97.62 44 GLU B O 1
ATOM 863 N N . HIS B 1 45 ? 6.637 0.426 2.625 1 97.5 45 HIS B N 1
ATOM 864 C CA . HIS B 1 45 ? 6.266 1.785 2.248 1 97.5 45 HIS B CA 1
ATOM 865 C C . HIS B 1 45 ? 4.883 2.145 2.775 1 97.5 45 HIS B C 1
ATOM 867 O O . HIS B 1 45 ? 4.641 3.285 3.178 1 97.5 45 HIS B O 1
ATOM 873 N N . SER B 1 46 ? 3.979 1.2 2.711 1 98.06 46 SER B N 1
ATOM 874 C CA . SER B 1 46 ? 2.633 1.407 3.238 1 98.06 46 SER B CA 1
ATOM 875 C C . SER B 1 46 ? 2.668 1.744 4.723 1 98.06 46 SER B C 1
ATOM 877 O O . SER B 1 46 ? 1.946 2.633 5.18 1 98.06 46 SER B O 1
ATOM 879 N N . ALA B 1 47 ? 3.469 1.015 5.449 1 97.62 47 ALA B N 1
ATOM 880 C CA . ALA B 1 47 ? 3.6 1.264 6.883 1 97.62 47 ALA B CA 1
ATOM 881 C C . ALA B 1 47 ? 4.133 2.668 7.148 1 97.62 47 ALA B C 1
ATOM 883 O O . ALA B 1 47 ? 3.664 3.355 8.055 1 97.62 47 ALA B O 1
ATOM 884 N N . LYS B 1 48 ? 5.031 3.029 6.367 1 96.94 48 LYS B N 1
ATOM 885 C CA . LYS B 1 48 ? 5.586 4.371 6.516 1 96.94 48 LYS B CA 1
ATOM 886 C C . LYS B 1 48 ? 4.551 5.438 6.16 1 96.94 48 LYS B C 1
ATOM 888 O O . LYS B 1 48 ? 4.473 6.477 6.82 1 96.94 48 LYS B O 1
ATOM 893 N N . ALA B 1 49 ? 3.805 5.156 5.121 1 97.19 49 ALA B N 1
ATOM 894 C CA . ALA B 1 49 ? 2.746 6.086 4.73 1 97.19 49 ALA B CA 1
ATOM 895 C C . ALA B 1 49 ? 1.744 6.281 5.867 1 97.19 49 ALA B C 1
ATOM 897 O O . ALA B 1 49 ? 1.319 7.406 6.141 1 97.19 49 ALA B O 1
ATOM 898 N N . LEU B 1 50 ? 1.406 5.227 6.504 1 96.88 50 LEU B N 1
ATOM 899 C CA . LEU B 1 50 ? 0.467 5.293 7.621 1 96.88 50 LEU B CA 1
ATOM 900 C C . LEU B 1 50 ? 1.057 6.086 8.781 1 96.88 50 LEU B C 1
ATOM 902 O O . LEU B 1 50 ? 0.35 6.855 9.438 1 96.88 50 LEU B O 1
ATOM 906 N N . GLU B 1 51 ? 2.283 5.848 9.039 1 96.25 51 GLU B N 1
ATOM 907 C CA . GLU B 1 51 ? 2.967 6.582 10.094 1 96.25 51 GLU B CA 1
ATOM 908 C C . GLU B 1 51 ? 2.912 8.086 9.852 1 96.25 51 GLU B C 1
ATOM 910 O O . GLU B 1 51 ? 2.57 8.859 10.75 1 96.25 51 GLU B O 1
ATOM 915 N N . HIS B 1 52 ? 3.234 8.438 8.672 1 94.19 52 HIS B N 1
ATOM 916 C CA . HIS B 1 52 ? 3.234 9.852 8.336 1 94.19 52 HIS B CA 1
ATOM 917 C C . HIS B 1 52 ? 1.817 10.414 8.32 1 94.19 52 HIS B C 1
ATOM 919 O O . HIS B 1 52 ? 1.602 11.578 8.664 1 94.19 52 HIS B O 1
ATOM 925 N N . SER B 1 53 ? 0.879 9.695 7.938 1 95.12 53 SER B N 1
ATOM 926 C CA . SER B 1 53 ? -0.521 10.102 7.992 1 95.12 53 SER B CA 1
ATOM 927 C C . SER B 1 53 ? -0.965 10.359 9.43 1 95.12 53 SER B C 1
ATOM 929 O O . SER B 1 53 ? -1.697 11.32 9.695 1 95.12 53 SER B O 1
ATOM 931 N N . ASN B 1 54 ? -0.528 9.438 10.289 1 93.94 54 ASN B N 1
ATOM 932 C CA . ASN B 1 54 ? -0.819 9.633 11.703 1 93.94 54 ASN B CA 1
ATOM 933 C C . ASN B 1 54 ? -0.232 10.945 12.219 1 93.94 54 ASN B C 1
ATOM 935 O O . ASN B 1 54 ? -0.871 11.648 13.008 1 93.94 54 ASN B O 1
ATOM 939 N N . GLU B 1 55 ? 0.926 11.195 11.781 1 91.75 55 GLU B N 1
ATOM 940 C CA . GLU B 1 55 ? 1.563 12.445 12.18 1 91.75 55 GLU B CA 1
ATOM 941 C C . GLU B 1 55 ? 0.789 13.648 11.656 1 91.75 55 GLU B C 1
ATOM 943 O O . GLU B 1 55 ? 0.579 14.625 12.383 1 91.75 55 GLU B O 1
ATOM 948 N N . ALA B 1 56 ? 0.367 13.578 10.492 1 90.62 56 ALA B N 1
ATOM 949 C CA . ALA B 1 56 ? -0.401 14.664 9.891 1 90.62 56 ALA B CA 1
ATOM 950 C C . ALA B 1 56 ? -1.717 14.883 10.633 1 90.62 56 ALA B C 1
ATOM 952 O O . ALA B 1 56 ? -2.123 16.016 10.867 1 90.62 56 ALA B O 1
ATOM 953 N N . ALA B 1 57 ? -2.322 13.836 10.984 1 89.81 57 ALA B N 1
ATOM 954 C CA . ALA B 1 57 ? -3.584 13.914 11.719 1 89.81 57 ALA B CA 1
ATOM 955 C C . ALA B 1 57 ? -3.381 14.547 13.094 1 89.81 57 ALA B C 1
ATOM 957 O O . ALA B 1 57 ? -4.207 15.344 13.547 1 89.81 57 ALA B O 1
ATOM 958 N N . SER B 1 58 ? -2.295 14.164 13.656 1 89.44 58 SER B N 1
ATOM 959 C CA . SER B 1 58 ? -1.995 14.719 14.969 1 89.44 58 SER B CA 1
ATOM 960 C C . SER B 1 58 ? -1.714 16.219 14.898 1 89.44 58 SER B C 1
ATOM 962 O O . SER B 1 58 ? -2.109 16.969 15.781 1 89.44 58 SER B O 1
ATOM 964 N N . HIS B 1 59 ? -1.054 16.625 13.922 1 83.31 59 HIS B N 1
ATOM 965 C CA . HIS B 1 59 ? -0.756 18.031 13.711 1 83.31 59 HIS B CA 1
ATOM 966 C C . HIS B 1 59 ? -2.029 18.844 13.469 1 83.31 59 HIS B C 1
ATOM 968 O O . HIS B 1 59 ? -2.168 19.953 13.969 1 83.31 59 HIS B O 1
ATOM 974 N N . PHE B 1 60 ? -2.908 18.266 12.727 1 83.5 60 PHE B N 1
ATOM 975 C CA . PHE B 1 60 ? -4.176 18.938 12.453 1 83.5 60 PHE B CA 1
ATOM 976 C C . PHE B 1 60 ? -4.992 19.094 13.727 1 83.5 60 PHE B C 1
ATOM 978 O O . PHE B 1 60 ? -5.562 20.156 13.984 1 83.5 60 PHE B O 1
ATOM 985 N N . LYS B 1 61 ? -5.07 18.047 14.523 1 80.56 61 LYS B N 1
ATOM 986 C CA . LYS B 1 61 ? -5.824 18.094 15.773 1 80.56 61 LYS B CA 1
ATOM 987 C C . LYS B 1 61 ? -5.227 19.109 16.734 1 80.56 61 LYS B C 1
ATOM 989 O O . LYS B 1 61 ? -5.961 19.828 17.422 1 80.56 61 LYS B O 1
ATOM 994 N N . ALA B 1 62 ? -3.979 19.203 16.75 1 79.25 62 ALA B N 1
ATOM 995 C CA . ALA B 1 62 ? -3.314 20.172 17.641 1 79.25 62 ALA B CA 1
ATOM 996 C C . ALA B 1 62 ? -3.559 21.594 17.156 1 79.25 62 ALA B C 1
ATOM 998 O O . ALA B 1 62 ? -3.732 22.5 17.984 1 79.25 62 ALA B O 1
ATOM 999 N N . GLY B 1 63 ? -3.52 21.766 15.836 1 72.62 63 GLY B N 1
ATOM 1000 C CA . GLY B 1 63 ? -3.783 23.094 15.32 1 72.62 63 GLY B CA 1
ATOM 1001 C C . GLY B 1 63 ? -5.199 23.578 15.586 1 72.62 63 GLY B C 1
ATOM 1002 O O . GLY B 1 63 ? -5.422 24.75 15.883 1 72.62 63 GLY B O 1
ATOM 1003 N N . LYS B 1 64 ? -6.184 22.594 15.445 1 70.88 64 LYS B N 1
ATOM 1004 C CA . LYS B 1 64 ? -7.574 22.938 15.727 1 70.88 64 LYS B CA 1
ATOM 1005 C C . LYS B 1 64 ? -7.758 23.312 17.203 1 70.88 64 LYS B C 1
ATOM 1007 O O . LYS B 1 64 ? -8.531 24.219 17.516 1 70.88 64 LYS B O 1
ATOM 1012 N N . ASP B 1 65 ? -6.965 22.578 17.859 1 69.06 65 ASP B N 1
ATOM 1013 C CA . ASP B 1 65 ? -7.055 22.875 19.281 1 69.06 65 ASP B CA 1
ATOM 1014 C C . ASP B 1 65 ? -6.387 24.219 19.594 1 69.06 65 ASP B C 1
ATOM 1016 O O . ASP B 1 65 ? -6.812 24.938 20.516 1 69.06 65 ASP B O 1
ATOM 1020 N N . LEU B 1 66 ? -5.316 24.453 18.938 1 64.56 66 LEU B N 1
ATOM 1021 C CA . LEU B 1 66 ? -4.621 25.719 19.188 1 64.56 66 LEU B CA 1
ATOM 1022 C C . LEU B 1 66 ? -5.316 26.859 18.453 1 64.56 66 LEU B C 1
ATOM 1024 O O . LEU B 1 66 ? -5.086 28.031 18.781 1 64.56 66 LEU B O 1
ATOM 1028 N N . GLY B 1 67 ? -5.973 26.641 17.391 1 49.59 67 GLY B N 1
ATOM 1029 C CA . GLY B 1 67 ? -6.633 27.703 16.641 1 49.59 67 GLY B CA 1
ATOM 1030 C C . GLY B 1 67 ? -7.98 28.094 17.234 1 49.59 67 GLY B C 1
ATOM 1031 O O . GLY B 1 67 ? -8.797 28.719 16.547 1 49.59 67 GLY B O 1
ATOM 1032 N N . HIS B 1 68 ? -8.609 27.422 18.219 1 50.28 68 HIS B N 1
ATOM 1033 C CA . HIS B 1 68 ? -9.727 28.156 18.812 1 50.28 68 HIS B CA 1
ATOM 1034 C C . HIS B 1 68 ? -9.289 29.547 19.281 1 50.28 68 HIS B C 1
ATOM 1036 O O . HIS B 1 68 ? -8.391 29.672 20.109 1 50.28 68 HIS B O 1
ATOM 1042 N N . PRO B 1 69 ? -9.438 30.688 18.406 1 40.41 69 PRO B N 1
ATOM 1043 C CA . PRO B 1 69 ? -9.453 31.953 19.141 1 40.41 69 PRO B CA 1
ATOM 1044 C C . PRO B 1 69 ? -10.539 31.984 20.219 1 40.41 69 PRO B C 1
ATOM 1046 O O . PRO B 1 69 ? -11.523 31.25 20.141 1 40.41 69 PRO B O 1
#

Secondary structure (DSSP, 8-state):
----HHHHHHHHHHHHHHHHHHHHHHHHTT-HHHHHHHHHHHHHHHHHHHHHHHHHHHHHHHHHHHT--/----HHHHHHHHHHHHHHHHHHHHHHHHTT-HHHHHHHHHHHHHHHHHHHHHHHHHHHHHHHHHHHT--